Protein AF-A0A956YTK4-F1 (afdb_monomer)

Structure (mmCIF, N/CA/C/O backbone):
data_AF-A0A956YTK4-F1
#
_entry.id   AF-A0A956YTK4-F1
#
loop_
_atom_site.group_PDB
_atom_site.id
_atom_site.type_symbol
_atom_site.label_atom_id
_atom_site.label_alt_id
_atom_site.label_comp_id
_atom_site.label_asym_id
_atom_site.label_entity_id
_atom_site.label_seq_id
_atom_site.pdbx_PDB_ins_code
_atom_site.Cartn_x
_atom_site.Cartn_y
_atom_site.Cartn_z
_atom_site.occupancy
_atom_site.B_iso_or_equiv
_atom_site.auth_seq_id
_atom_site.auth_comp_id
_atom_site.auth_asym_id
_atom_site.auth_atom_id
_atom_site.pdbx_PDB_model_num
ATOM 1 N N . GLU A 1 1 ? 11.852 7.568 6.010 1.00 55.50 1 GLU A N 1
ATOM 2 C CA . GLU A 1 1 ? 11.649 7.518 7.476 1.00 55.50 1 GLU A CA 1
ATOM 3 C C . GLU A 1 1 ? 10.338 8.133 8.002 1.00 55.50 1 GLU A C 1
ATOM 5 O O . GLU A 1 1 ? 9.748 7.523 8.882 1.00 55.50 1 GLU A O 1
ATOM 10 N N . GLY A 1 2 ? 9.825 9.263 7.487 1.00 63.41 2 GLY A N 1
ATO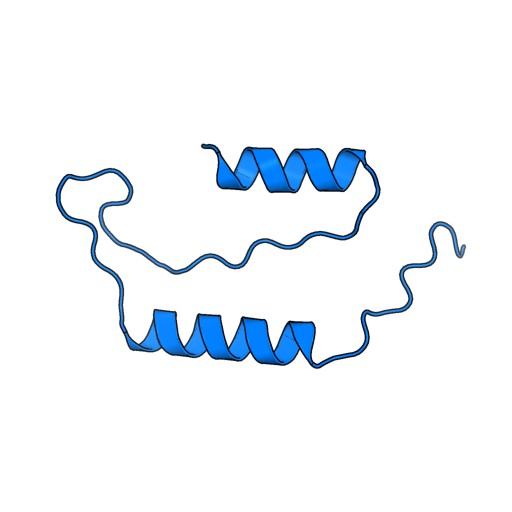M 11 C CA . GLY A 1 2 ? 8.652 9.956 8.076 1.00 63.41 2 GLY A CA 1
ATOM 12 C C . GLY A 1 2 ? 7.357 9.133 8.225 1.00 63.41 2 GLY A C 1
ATOM 13 O O . GLY A 1 2 ? 6.802 9.062 9.313 1.00 63.41 2 GLY A O 1
ATOM 14 N N . LEU A 1 3 ? 6.923 8.414 7.181 1.00 60.78 3 LEU A N 1
ATOM 15 C CA . LEU A 1 3 ? 5.634 7.695 7.183 1.00 60.78 3 LEU A CA 1
ATOM 16 C C . LEU A 1 3 ? 5.533 6.584 8.252 1.00 60.78 3 LEU A C 1
ATOM 18 O O . LEU A 1 3 ? 4.503 6.416 8.902 1.00 60.78 3 LEU A O 1
ATOM 22 N N . MET A 1 4 ? 6.617 5.826 8.462 1.00 66.19 4 MET A N 1
ATOM 23 C CA . MET A 1 4 ? 6.677 4.818 9.532 1.00 66.19 4 MET A CA 1
ATOM 24 C C . MET A 1 4 ? 6.741 5.461 10.920 1.00 66.19 4 MET A C 1
ATOM 26 O O . MET A 1 4 ? 6.298 4.844 11.886 1.00 66.19 4 MET A O 1
ATOM 30 N N . SER A 1 5 ? 7.288 6.673 11.031 1.00 67.38 5 SER A N 1
ATOM 31 C CA . SER A 1 5 ? 7.297 7.437 12.280 1.00 67.38 5 SER A CA 1
ATOM 32 C C . SER A 1 5 ? 5.889 7.904 12.651 1.00 67.38 5 SER A C 1
ATOM 34 O O . SER A 1 5 ? 5.473 7.727 13.794 1.00 67.38 5 SER A O 1
ATOM 36 N N . ASP A 1 6 ? 5.121 8.414 11.689 1.00 74.31 6 ASP A N 1
ATOM 37 C CA . ASP A 1 6 ? 3.756 8.894 11.929 1.00 74.31 6 ASP A CA 1
ATOM 38 C C . ASP A 1 6 ? 2.833 7.759 12.375 1.00 74.31 6 ASP A C 1
ATOM 40 O O . ASP A 1 6 ? 2.152 7.873 13.394 1.00 74.31 6 ASP A O 1
ATOM 44 N N . ALA A 1 7 ? 2.878 6.612 11.691 1.00 72.88 7 ALA A N 1
ATOM 45 C CA . ALA A 1 7 ? 2.073 5.455 12.075 1.00 72.88 7 ALA A CA 1
ATOM 46 C C . ALA A 1 7 ? 2.386 4.963 13.498 1.00 72.88 7 ALA A C 1
ATOM 48 O O . ALA A 1 7 ? 1.465 4.645 14.252 1.00 72.88 7 ALA A O 1
AT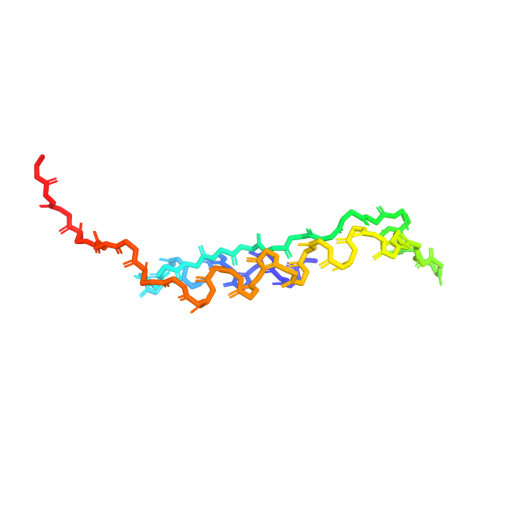OM 49 N N . LYS A 1 8 ? 3.669 4.954 13.894 1.00 73.62 8 LYS A N 1
ATOM 50 C CA . LYS A 1 8 ? 4.097 4.599 15.258 1.00 73.62 8 LYS A CA 1
ATOM 51 C C . LYS A 1 8 ? 3.564 5.584 16.301 1.00 73.62 8 LYS A C 1
ATOM 53 O O . LYS A 1 8 ? 3.105 5.154 17.356 1.00 73.62 8 LYS A O 1
ATOM 58 N N . THR A 1 9 ? 3.580 6.882 16.008 1.00 78.25 9 THR A N 1
ATOM 59 C CA . THR A 1 9 ? 3.052 7.917 16.911 1.00 78.25 9 THR A CA 1
ATOM 60 C C . THR A 1 9 ? 1.546 7.770 17.123 1.00 78.25 9 THR A C 1
ATOM 62 O O . THR A 1 9 ? 1.064 7.882 18.248 1.00 78.25 9 THR A O 1
ATOM 65 N N . VAL A 1 10 ? 0.791 7.452 16.071 1.00 79.50 10 VAL A N 1
ATOM 66 C CA . VAL A 1 10 ? -0.669 7.279 16.150 1.00 79.50 10 VAL A CA 1
ATOM 67 C C . VAL A 1 10 ? -1.053 6.085 17.039 1.00 79.50 10 VAL A C 1
ATOM 69 O O . VAL A 1 10 ? -2.006 6.184 17.815 1.00 79.50 10 VAL A O 1
ATOM 72 N N . VAL A 1 11 ? -0.257 5.007 17.030 1.00 74.69 11 VAL A N 1
ATOM 73 C CA . VAL A 1 11 ? -0.431 3.869 17.955 1.00 74.69 11 VAL A CA 1
ATOM 74 C C . VAL A 1 11 ? -0.260 4.300 19.417 1.00 74.69 11 VAL A C 1
ATOM 76 O O . VAL A 1 11 ? -1.045 3.878 20.266 1.00 74.69 11 VAL A O 1
ATOM 79 N N . LEU A 1 12 ? 0.708 5.174 19.725 1.00 78.75 12 LEU A N 1
ATOM 80 C CA . LEU A 1 12 ? 0.911 5.700 21.087 1.00 78.75 12 LEU A CA 1
ATOM 81 C C . LEU A 1 12 ? -0.271 6.552 21.571 1.00 78.75 12 LEU A C 1
ATOM 83 O O . LEU A 1 12 ? -0.611 6.519 22.751 1.00 78.75 12 LEU A O 1
ATOM 87 N N . LEU A 1 13 ? -0.935 7.263 20.658 1.00 82.94 13 LEU A N 1
ATOM 88 C CA . LEU A 1 13 ? -2.172 8.006 20.934 1.00 82.94 13 LEU A CA 1
ATOM 89 C C . LEU A 1 13 ? -3.392 7.093 21.074 1.00 82.94 13 LEU A C 1
ATOM 91 O O . LEU A 1 13 ? -4.489 7.546 21.396 1.00 82.94 13 LEU A O 1
ATOM 95 N N . GLY A 1 14 ? -3.210 5.796 20.843 1.00 79.69 14 GLY A N 1
ATOM 96 C CA . GLY A 1 14 ? -4.256 4.821 21.012 1.00 79.69 14 GLY A CA 1
ATOM 97 C C . GLY A 1 14 ? -5.278 4.762 19.891 1.00 79.69 14 GLY A C 1
ATOM 98 O O . GLY A 1 14 ? -6.309 4.105 20.055 1.00 79.69 14 GLY A O 1
ATOM 99 N N . LEU A 1 15 ? -4.977 5.434 18.788 1.00 79.75 15 LEU A N 1
ATOM 100 C CA . LEU A 1 15 ? -5.777 5.448 17.586 1.00 79.75 15 LEU A CA 1
ATOM 101 C C . LEU A 1 15 ? -5.392 4.229 16.733 1.00 79.75 15 LEU A C 1
ATOM 103 O O . LEU A 1 15 ? -4.204 4.009 16.480 1.00 79.75 15 LEU A O 1
ATOM 107 N N . PRO A 1 16 ? -6.365 3.428 16.278 1.00 77.12 16 PRO A N 1
ATOM 108 C CA . PRO A 1 16 ? -6.102 2.373 15.311 1.00 77.12 16 PRO A CA 1
ATOM 109 C C . PRO A 1 16 ? -5.521 2.970 14.026 1.00 77.12 16 PRO A C 1
ATOM 111 O O . PRO A 1 16 ? -6.121 3.866 13.434 1.00 77.12 16 PRO A O 1
ATOM 114 N N . SER A 1 17 ? -4.362 2.481 13.589 1.00 80.25 17 SER A N 1
ATOM 115 C CA . SER A 1 17 ? -3.709 2.933 12.360 1.00 80.25 17 SER A CA 1
ATOM 116 C C . SER A 1 17 ? -3.184 1.755 11.547 1.00 80.25 17 SER A C 1
ATOM 118 O O . SER A 1 17 ? -2.851 0.698 12.084 1.00 80.25 17 SER A O 1
ATOM 120 N N . ALA A 1 18 ? -3.125 1.939 10.231 1.00 81.75 18 ALA A N 1
ATOM 121 C CA . ALA A 1 18 ? -2.564 0.981 9.291 1.00 81.75 18 ALA A CA 1
ATOM 122 C C . ALA A 1 18 ? -1.775 1.731 8.214 1.00 81.75 18 ALA A C 1
ATOM 124 O O . ALA A 1 18 ? -2.108 2.866 7.869 1.00 81.75 18 ALA A O 1
ATOM 125 N N . ILE A 1 19 ? -0.731 1.094 7.684 1.00 86.50 19 ILE A N 1
ATOM 126 C CA . ILE A 1 19 ? 0.055 1.617 6.565 1.00 86.50 19 ILE A CA 1
ATOM 127 C C . ILE A 1 19 ? -0.240 0.762 5.339 1.00 86.50 19 ILE A C 1
ATOM 129 O O . ILE A 1 19 ? -0.059 -0.454 5.373 1.00 86.50 19 ILE A O 1
ATOM 133 N N . PHE A 1 20 ? -0.629 1.419 4.250 1.00 88.75 20 PHE A N 1
ATOM 134 C CA . PHE A 1 20 ? -0.724 0.815 2.927 1.00 88.75 20 PHE A CA 1
ATOM 135 C C . PHE A 1 20 ? 0.523 1.206 2.140 1.00 88.75 20 PHE A C 1
ATOM 137 O O . PHE A 1 20 ? 0.747 2.382 1.861 1.00 88.75 20 PHE A O 1
ATOM 144 N N . GLY A 1 21 ? 1.379 0.227 1.857 1.00 91.19 21 GLY A N 1
ATOM 145 C CA . GLY A 1 21 ? 2.585 0.424 1.060 1.00 91.19 21 GLY A CA 1
ATOM 146 C C . GLY A 1 21 ? 2.358 0.013 -0.389 1.00 91.19 21 GLY A C 1
ATOM 147 O O . GLY A 1 21 ? 1.651 -0.958 -0.640 1.00 91.19 21 GLY A O 1
ATOM 148 N N . ILE A 1 22 ? 3.006 0.716 -1.318 1.00 94.12 22 ILE A N 1
ATOM 149 C CA . ILE A 1 22 ? 3.063 0.328 -2.730 1.00 94.12 22 ILE A CA 1
ATOM 150 C C . ILE A 1 22 ? 4.468 -0.226 -3.007 1.00 94.12 22 ILE A C 1
ATOM 152 O O . ILE A 1 22 ? 5.453 0.428 -2.641 1.00 94.12 22 ILE A O 1
ATOM 156 N N . PRO A 1 23 ? 4.603 -1.416 -3.616 1.00 91.94 23 PRO A N 1
ATOM 157 C CA . PR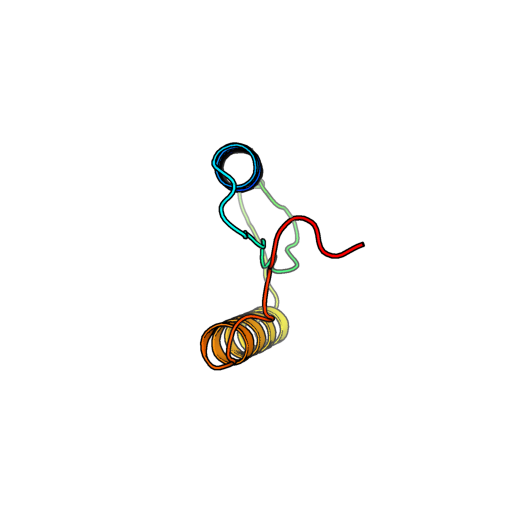O A 1 23 ? 5.889 -1.932 -4.063 1.00 91.94 23 PRO A CA 1
ATOM 158 C C . PRO A 1 23 ? 6.569 -0.966 -5.038 1.00 91.94 23 PRO A C 1
ATOM 160 O O . PRO A 1 23 ? 5.973 -0.501 -6.007 1.00 91.94 23 PRO A O 1
ATOM 163 N N . MET A 1 24 ? 7.841 -0.667 -4.786 1.00 93.62 24 MET A N 1
ATOM 164 C CA . MET A 1 24 ? 8.623 0.257 -5.607 1.00 93.62 24 MET A CA 1
ATOM 165 C C . MET A 1 24 ? 10.042 -0.263 -5.803 1.00 93.62 24 MET A C 1
ATOM 167 O O . MET A 1 24 ? 10.615 -0.910 -4.921 1.00 93.62 24 MET A O 1
ATOM 171 N N . ARG A 1 25 ? 10.642 0.072 -6.946 1.00 94.38 25 ARG A N 1
ATOM 172 C CA . ARG A 1 25 ? 12.075 -0.110 -7.205 1.00 94.38 25 ARG A CA 1
ATOM 173 C C . ARG A 1 25 ? 12.804 1.220 -7.078 1.00 94.38 25 ARG A C 1
ATOM 175 O O . ARG A 1 25 ? 12.322 2.240 -7.559 1.00 94.38 25 ARG A O 1
ATOM 182 N N . GLY A 1 26 ? 13.981 1.176 -6.453 1.00 92.31 26 GLY A N 1
ATOM 183 C CA . GLY A 1 26 ? 14.827 2.355 -6.286 1.00 92.31 26 GLY A CA 1
ATOM 184 C C . GLY A 1 26 ? 14.292 3.358 -5.267 1.00 92.31 26 GLY A C 1
ATOM 185 O O . GLY A 1 26 ? 14.505 4.543 -5.457 1.00 92.31 26 GLY A O 1
ATOM 186 N N . LYS A 1 27 ? 13.600 2.925 -4.201 1.00 86.31 27 LYS A N 1
ATOM 187 C CA . LYS A 1 27 ? 13.143 3.840 -3.138 1.00 86.31 27 LYS A CA 1
ATOM 188 C C . LYS A 1 27 ? 14.322 4.689 -2.636 1.00 86.31 27 LYS A C 1
ATOM 190 O O . LYS A 1 27 ? 15.318 4.118 -2.193 1.00 86.31 27 LYS A O 1
ATOM 195 N N . HIS A 1 28 ? 14.189 6.015 -2.677 1.00 90.25 28 HIS A N 1
ATOM 196 C CA . HIS A 1 28 ? 15.233 7.014 -2.394 1.00 90.25 28 HIS A CA 1
ATOM 197 C C . HIS A 1 28 ? 16.342 7.163 -3.454 1.00 90.25 28 HIS A C 1
ATOM 199 O O . HIS A 1 28 ? 17.357 7.806 -3.187 1.00 90.25 28 HIS A O 1
ATOM 205 N N . ALA A 1 29 ? 16.168 6.607 -4.652 1.00 93.44 29 ALA A N 1
ATOM 206 C CA . ALA A 1 29 ? 17.035 6.857 -5.800 1.00 93.44 29 ALA A CA 1
ATOM 207 C C . ALA A 1 29 ? 16.507 8.040 -6.641 1.00 93.44 29 ALA A C 1
ATOM 209 O O . ALA A 1 29 ? 15.324 8.365 -6.564 1.00 93.44 29 ALA A O 1
ATOM 210 N N . PRO A 1 30 ? 17.344 8.670 -7.492 1.00 93.19 30 PRO A N 1
ATOM 211 C CA . PRO A 1 30 ? 16.909 9.757 -8.379 1.00 93.19 30 PRO A CA 1
ATOM 212 C C . PRO A 1 30 ? 15.779 9.373 -9.345 1.00 93.19 30 PRO A C 1
ATOM 214 O O . PRO A 1 30 ? 15.070 10.246 -9.836 1.00 93.19 30 PRO A O 1
ATOM 217 N N . LEU A 1 31 ? 15.632 8.074 -9.626 1.00 94.50 31 LEU A N 1
ATOM 218 C CA . LEU A 1 31 ? 14.523 7.513 -10.382 1.00 94.50 31 LEU A CA 1
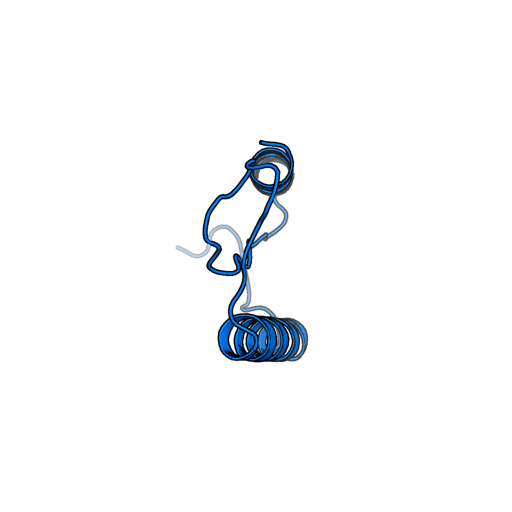ATOM 219 C C . LEU A 1 31 ? 13.847 6.423 -9.553 1.00 94.50 31 LEU A C 1
ATOM 221 O O . LEU A 1 31 ? 14.446 5.382 -9.276 1.00 94.50 31 LEU A O 1
ATOM 225 N N . GLU A 1 32 ? 12.584 6.658 -9.216 1.00 95.44 32 GLU A N 1
ATOM 226 C CA . GLU A 1 32 ? 11.718 5.697 -8.543 1.00 95.44 32 GLU A CA 1
ATOM 227 C C . GLU A 1 32 ? 10.721 5.117 -9.550 1.00 95.44 32 GLU A C 1
ATOM 229 O O . GLU A 1 32 ? 10.158 5.840 -10.372 1.00 95.44 32 GLU A O 1
ATOM 234 N N . ILE A 1 33 ? 10.517 3.799 -9.505 1.00 96.50 33 ILE A N 1
ATOM 235 C CA . ILE A 1 33 ? 9.639 3.087 -10.440 1.00 96.50 33 ILE A CA 1
ATOM 236 C C . ILE A 1 33 ? 8.576 2.332 -9.651 1.00 96.50 33 ILE A C 1
ATOM 238 O O . ILE A 1 33 ? 8.893 1.601 -8.708 1.00 96.50 33 ILE A O 1
ATOM 242 N N . VAL A 1 34 ? 7.329 2.473 -10.089 1.00 96.25 34 VAL A N 1
ATOM 243 C CA . VAL A 1 34 ? 6.149 1.798 -9.544 1.00 96.25 34 VAL A CA 1
ATOM 244 C C . VAL A 1 34 ? 5.394 1.089 -10.667 1.00 96.25 34 VAL A C 1
ATOM 246 O O . VAL A 1 34 ? 5.368 1.571 -11.800 1.00 96.25 34 V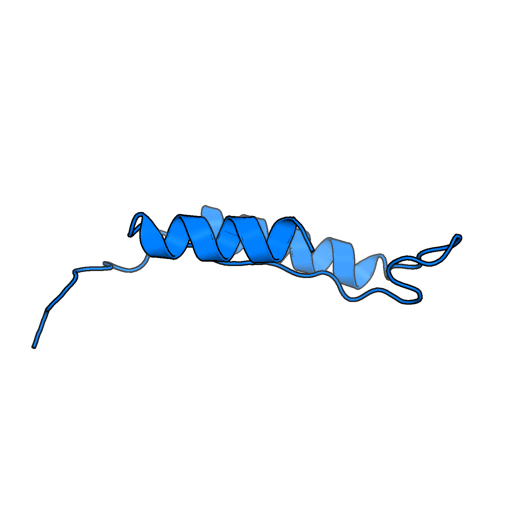AL A O 1
ATOM 249 N N . CYS A 1 35 ? 4.802 -0.067 -10.368 1.00 97.19 35 CYS A N 1
ATOM 250 C CA . CYS A 1 35 ? 3.891 -0.747 -11.284 1.00 97.19 35 CYS A CA 1
ATOM 251 C C . CYS A 1 35 ? 2.502 -0.096 -11.210 1.00 97.19 35 CYS A C 1
ATOM 253 O O . CYS A 1 35 ? 1.997 0.151 -10.114 1.00 97.1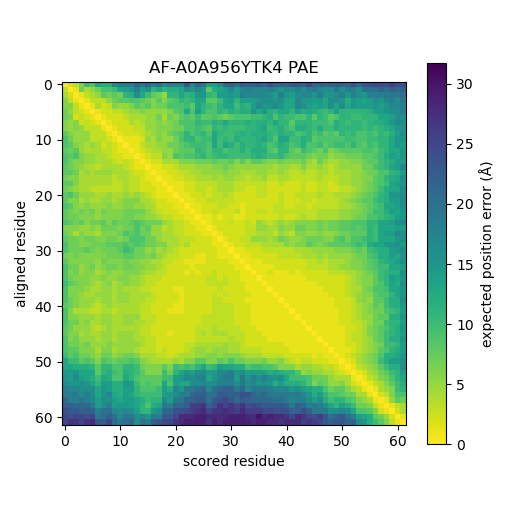9 35 CYS A O 1
ATOM 255 N N . LEU A 1 36 ? 1.876 0.176 -12.359 1.00 97.56 36 LEU A N 1
ATOM 256 C CA . LEU A 1 36 ? 0.544 0.793 -12.389 1.00 97.56 36 LEU A CA 1
ATOM 257 C C . LEU A 1 36 ? -0.531 -0.127 -11.800 1.00 97.56 36 LEU A C 1
ATOM 259 O O . LEU A 1 36 ? -1.394 0.359 -11.074 1.00 97.56 36 LEU A O 1
ATOM 263 N N . ASP A 1 37 ? -0.421 -1.437 -12.019 1.00 97.94 37 ASP A N 1
ATOM 264 C CA . ASP A 1 37 ? -1.349 -2.411 -11.439 1.00 97.94 37 ASP A CA 1
ATOM 265 C C . ASP A 1 37 ? -1.242 -2.422 -9.906 1.00 97.94 37 ASP A C 1
ATOM 267 O O . ASP A 1 37 ? -2.250 -2.441 -9.206 1.00 97.94 37 ASP A O 1
ATOM 271 N N . ASP A 1 38 ? -0.027 -2.354 -9.348 1.00 96.44 38 ASP A N 1
ATOM 272 C CA . ASP A 1 38 ? 0.168 -2.300 -7.891 1.00 96.44 38 ASP A CA 1
ATOM 273 C C . ASP A 1 38 ? -0.413 -1.014 -7.286 1.00 96.44 38 ASP A C 1
ATOM 275 O O . ASP A 1 38 ? -0.985 -1.036 -6.191 1.00 96.44 38 ASP A O 1
ATOM 279 N N . LEU A 1 39 ? -0.291 0.112 -7.998 1.00 95.88 39 LEU A N 1
ATOM 280 C CA . LEU A 1 39 ? -0.915 1.375 -7.610 1.00 95.88 39 LEU A CA 1
ATOM 281 C C . LEU A 1 39 ? -2.445 1.251 -7.612 1.00 95.88 39 LEU A C 1
ATOM 283 O O . LEU A 1 39 ? -3.080 1.609 -6.619 1.00 95.88 39 LEU A O 1
ATOM 287 N N . GLU A 1 40 ? -3.032 0.718 -8.685 1.00 97.44 40 GLU A N 1
ATOM 288 C CA . GLU A 1 40 ? -4.478 0.518 -8.795 1.00 97.44 40 GLU A CA 1
ATOM 289 C C . GLU A 1 40 ? -5.005 -0.379 -7.667 1.00 97.44 40 GLU A C 1
ATOM 291 O O . GLU A 1 40 ? -5.913 0.018 -6.932 1.00 97.44 40 GLU A O 1
ATOM 296 N N . HIS A 1 41 ? -4.399 -1.549 -7.462 1.00 96.81 41 HIS A N 1
ATOM 297 C CA . HIS A 1 41 ? -4.818 -2.479 -6.415 1.00 96.81 41 HIS A CA 1
ATOM 298 C C . HIS A 1 41 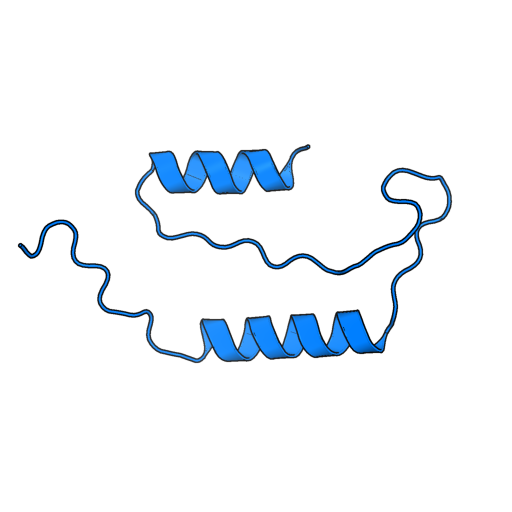? -4.663 -1.883 -5.011 1.00 96.81 41 HIS A C 1
ATOM 300 O O . HIS A 1 41 ? -5.511 -2.112 -4.146 1.00 96.81 41 HIS A O 1
ATOM 306 N N . THR A 1 42 ? -3.622 -1.080 -4.770 1.00 96.25 42 THR A N 1
ATOM 307 C CA . THR A 1 42 ? -3.446 -0.405 -3.475 1.00 96.25 42 THR A CA 1
ATOM 308 C C . THR A 1 42 ? -4.546 0.629 -3.230 1.00 96.25 42 THR A C 1
ATOM 310 O O . THR A 1 42 ? -5.070 0.717 -2.117 1.00 96.25 42 THR A O 1
ATOM 313 N N . VAL A 1 43 ? -4.955 1.378 -4.259 1.00 95.38 43 VAL A N 1
ATOM 314 C CA . VAL A 1 43 ? -6.086 2.317 -4.169 1.00 95.38 43 VAL A CA 1
ATOM 315 C C . VAL A 1 43 ? -7.396 1.571 -3.921 1.00 95.38 43 VAL A C 1
ATOM 317 O O . VAL A 1 43 ? -8.163 1.965 -3.042 1.00 95.38 43 VAL A O 1
ATOM 320 N N . GLN A 1 44 ? -7.644 0.468 -4.630 1.00 96.00 44 GLN A N 1
ATOM 321 C CA . GLN A 1 44 ? -8.826 -0.370 -4.403 1.00 96.00 44 GLN A CA 1
ATOM 322 C C . GLN A 1 44 ? -8.865 -0.914 -2.966 1.00 96.00 44 GLN A C 1
ATOM 324 O O . GLN A 1 44 ? -9.909 -0.865 -2.314 1.00 96.00 44 GLN A O 1
ATOM 329 N N . LEU A 1 45 ? -7.725 -1.365 -2.435 1.00 93.25 45 LEU A N 1
ATOM 330 C CA . LEU A 1 45 ? -7.605 -1.839 -1.057 1.00 93.25 45 LEU A CA 1
ATOM 331 C C . LEU A 1 45 ? -7.900 -0.729 -0.035 1.00 93.25 45 LEU A C 1
ATOM 333 O O . LEU A 1 45 ? -8.605 -0.972 0.950 1.00 93.25 45 LEU A O 1
ATOM 337 N N . LEU A 1 46 ? -7.407 0.490 -0.270 1.00 92.25 46 LEU A N 1
ATOM 338 C CA . LEU A 1 46 ? -7.701 1.647 0.576 1.00 92.25 46 LEU A CA 1
ATOM 339 C C . LEU A 1 46 ? -9.203 1.953 0.586 1.00 92.25 46 LEU A C 1
ATOM 341 O O . LEU A 1 46 ? -9.796 2.045 1.661 1.00 92.25 46 LEU A O 1
ATOM 345 N N . LEU A 1 47 ? -9.822 2.054 -0.594 1.00 93.56 47 LEU A N 1
ATOM 346 C CA . LEU A 1 47 ? -11.257 2.321 -0.747 1.00 93.56 47 LEU A CA 1
ATOM 347 C C . LEU A 1 47 ? -12.109 1.259 -0.047 1.00 93.56 47 LEU A C 1
ATOM 349 O O . LEU A 1 47 ? -13.053 1.582 0.675 1.00 93.56 47 LEU A O 1
ATOM 353 N N . HIS A 1 48 ? -11.745 -0.011 -0.207 1.00 92.19 48 HIS A N 1
ATOM 354 C CA . HIS A 1 48 ? -12.434 -1.119 0.445 1.00 92.19 48 HIS A CA 1
ATOM 355 C C . HIS A 1 48 ? -12.294 -1.084 1.967 1.00 92.19 48 HIS A C 1
ATOM 357 O O . HIS A 1 48 ? -13.229 -1.436 2.683 1.00 92.19 48 HIS A O 1
ATOM 363 N N . THR A 1 49 ? -11.142 -0.641 2.473 1.00 88.88 49 THR A N 1
ATOM 364 C CA . THR A 1 49 ? -10.901 -0.533 3.916 1.00 88.88 49 THR A CA 1
ATOM 365 C C . THR A 1 49 ? -11.713 0.602 4.534 1.00 88.88 49 THR A C 1
ATOM 367 O O . THR A 1 49 ? -12.363 0.386 5.552 1.00 88.88 49 THR A O 1
ATOM 370 N N . ILE A 1 50 ? -11.726 1.791 3.920 1.00 87.88 50 ILE A N 1
ATOM 371 C CA . ILE A 1 50 ? -12.482 2.944 4.446 1.00 87.88 50 ILE A CA 1
ATOM 372 C C . ILE A 1 50 ? -13.998 2.786 4.270 1.00 87.88 50 ILE A C 1
ATOM 374 O O . ILE A 1 50 ? -14.767 3.375 5.024 1.00 87.88 50 ILE A O 1
ATOM 378 N N . GLY A 1 51 ? -14.431 2.001 3.278 1.00 87.19 51 GLY A N 1
ATOM 379 C CA . GLY A 1 51 ? -15.841 1.715 3.014 1.00 87.19 51 GLY A CA 1
ATOM 380 C C . GLY A 1 51 ? -16.440 0.635 3.917 1.00 87.19 51 GLY A C 1
ATOM 381 O O . GLY A 1 51 ? -17.650 0.409 3.877 1.00 87.19 51 GLY A O 1
ATOM 382 N N . ARG A 1 52 ? -15.624 -0.051 4.725 1.00 82.69 52 ARG A N 1
ATOM 383 C CA . ARG A 1 52 ? -16.084 -1.070 5.671 1.00 82.69 52 ARG A CA 1
ATOM 384 C C . ARG A 1 52 ? -16.177 -0.495 7.082 1.00 82.69 52 ARG A C 1
ATOM 386 O O . ARG A 1 52 ? -15.317 0.292 7.474 1.00 82.69 52 ARG A O 1
ATOM 393 N N . PRO A 1 53 ? -17.184 -0.903 7.878 1.00 76.12 53 PRO A N 1
ATOM 394 C CA . PRO A 1 53 ? -17.183 -0.587 9.296 1.00 76.12 53 PRO A CA 1
ATOM 395 C C . PRO A 1 53 ? -15.895 -1.137 9.909 1.00 76.12 53 PRO A C 1
ATOM 397 O O . PRO A 1 53 ? -15.539 -2.298 9.685 1.00 76.12 53 PRO A O 1
ATOM 400 N N . LEU A 1 54 ? -15.190 -0.287 10.656 1.00 70.50 54 LEU A N 1
ATOM 401 C CA . LEU A 1 54 ? -14.043 -0.738 11.430 1.00 70.50 54 LEU A CA 1
ATOM 402 C C . LEU A 1 54 ? -14.519 -1.859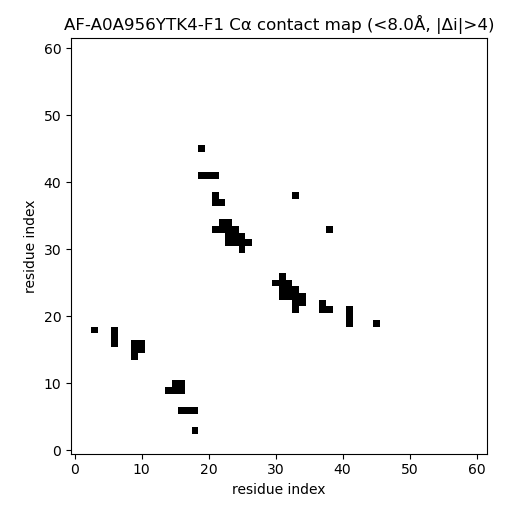 12.366 1.00 70.50 54 LEU A C 1
ATOM 404 O O . LEU A 1 54 ? -15.617 -1.749 12.923 1.00 70.50 54 LEU A O 1
ATOM 408 N N . PRO A 1 55 ? -13.739 -2.943 12.530 1.00 69.44 55 PRO A N 1
ATOM 409 C CA . PRO A 1 55 ? -14.066 -3.953 13.525 1.00 69.44 55 PRO A CA 1
ATOM 410 C C . PRO A 1 55 ? -14.229 -3.279 14.892 1.00 69.44 55 PRO A C 1
ATOM 412 O O . PRO A 1 55 ? -13.610 -2.246 15.151 1.00 69.44 55 PRO A O 1
ATOM 415 N N . ASP A 1 56 ? -15.076 -3.835 15.759 1.00 69.44 56 ASP A N 1
ATOM 416 C CA . ASP A 1 56 ? -15.272 -3.294 17.105 1.00 69.44 56 ASP A CA 1
ATOM 417 C C . ASP A 1 56 ? -13.963 -3.449 17.897 1.00 69.44 56 ASP A C 1
ATOM 419 O O . ASP A 1 56 ? -13.653 -4.508 18.442 1.00 69.44 56 ASP A O 1
ATOM 423 N N . LEU A 1 57 ? -13.137 -2.403 17.894 1.00 63.84 57 LEU A N 1
ATOM 424 C CA . LEU A 1 57 ? -11.838 -2.370 18.562 1.00 63.84 57 LEU A CA 1
ATOM 425 C C . LEU A 1 57 ? -12.037 -2.001 20.037 1.00 63.84 57 LEU A C 1
ATOM 427 O O . LEU A 1 57 ? -11.531 -0.986 20.521 1.00 63.84 57 LEU A O 1
ATOM 431 N N . ARG A 1 58 ? -12.793 -2.825 20.772 1.00 65.56 58 ARG A N 1
ATOM 432 C CA . ARG A 1 58 ? -12.890 -2.702 22.232 1.00 65.56 58 ARG A CA 1
ATOM 433 C C . ARG A 1 58 ? -11.560 -3.107 22.843 1.00 65.56 58 ARG A C 1
ATOM 435 O O . ARG A 1 58 ? -11.143 -4.259 22.752 1.00 65.56 58 ARG A O 1
ATOM 442 N N . ARG A 1 59 ? -10.895 -2.167 23.513 1.00 61.44 59 ARG A N 1
ATOM 443 C CA . ARG A 1 59 ? -9.782 -2.515 24.401 1.00 61.44 59 ARG A CA 1
ATOM 444 C C . ARG A 1 59 ? -10.311 -3.346 25.565 1.00 61.44 59 ARG A C 1
ATOM 446 O O . ARG A 1 59 ? -11.162 -2.869 26.307 1.00 61.44 59 ARG A O 1
ATOM 453 N N . GLY A 1 60 ? -9.753 -4.540 25.749 1.00 59.62 60 GLY A N 1
ATOM 454 C CA . GLY A 1 60 ? -9.910 -5.310 26.983 1.00 59.62 60 GLY A CA 1
ATOM 455 C C . GLY A 1 60 ? -11.196 -6.126 27.118 1.00 59.62 60 GLY A C 1
ATOM 456 O O . GLY A 1 60 ? -11.731 -6.190 28.222 1.00 59.62 60 GLY A O 1
ATOM 457 N N . GLN A 1 61 ? -11.686 -6.781 26.057 1.00 45.31 6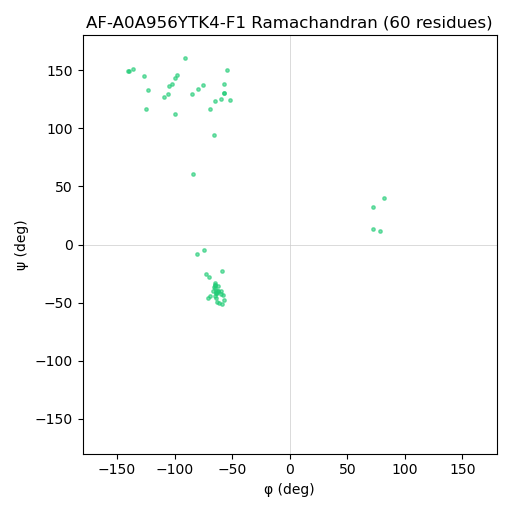1 GLN A N 1
ATOM 458 C CA . GLN A 1 61 ? -12.489 -7.987 26.303 1.00 45.31 61 GLN A CA 1
ATOM 459 C C . GLN A 1 61 ? -11.558 -9.153 26.697 1.00 45.31 61 GLN A C 1
ATOM 461 O O . GLN A 1 61 ? -10.473 -9.245 26.117 1.00 45.31 61 GLN A O 1
ATOM 466 N N . PRO A 1 62 ? -11.937 -9.960 27.708 1.00 48.91 62 PRO A N 1
ATOM 467 C CA . PRO A 1 62 ? -11.155 -11.104 28.179 1.00 48.91 62 PRO A CA 1
ATOM 468 C C . PRO A 1 62 ? -11.015 -12.205 27.125 1.00 48.91 62 PRO A C 1
ATOM 470 O O . PRO A 1 62 ? -11.914 -12.318 26.258 1.00 48.91 62 PRO A O 1
#

pLDDT: mean 82.59, std 13.53, range [45.31, 97.94]

Sequence (62 aa):
EGLMSDAKTVVLLGLPSAIFGIPMRGKHAPLEIVCLDDLEHTVQLLLHTIGRPLPDLRRGQP

Foldseek 3Di:
DPVVVVQVVCVVVVHDDDDQDFDWPPVVHPDIDGDPVSVVVSVVVVCVVVPDDDPPPDPDDD

Mean predicted aligned error: 7.67 Å

Secondary structure (DSSP, 8-state):
-HHHHHHHHHHHTT---------EESTTSSS-EE-HHHHHHHHHHHHHHHTSPPP---TT--

Radius of gyration: 15.41 Å; Cα contacts (8 Å, |Δi|>4): 31; chains: 1; bounding box: 34×21×41 Å

Solvent-accessible surface area (backbone atoms only — not comparable to full-atom values): 4146 Å² total; per-residue (Å²): 116,66,71,66,49,52,52,54,53,39,49,75,72,68,42,92,75,85,87,88,79,70,76,64,47,48,84,94,46,102,62,68,48,68,53,69,67,53,50,52,53,49,50,52,51,50,53,56,55,74,73,41,84,76,74,88,80,67,86,82,73,132